Protein AF-A0AAD4JW19-F1 (afdb_monomer_lite)

Sequence (150 aa):
SKTVKLIKCFCGCSDMTVEEVQRIYTLTNDVHQTLLDTDATRLLHRYLEQKRAGDKKEVEQYLDIYEKCAEYLQETQRTFTQDEIDELVDLGLPYDLEQDLTRRTLNGQRSEINLGLYRIQGKCRNEIQASSDFQDFRNAILDKMRRVPK

Structure (mmCIF, N/CA/C/O backbone):
data_AF-A0AAD4JW19-F1
#
_entry.id   AF-A0AAD4JW19-F1
#
loop_
_atom_site.group_PDB
_atom_site.id
_atom_site.type_symbol
_atom_site.label_atom_id
_atom_site.label_alt_id
_atom_site.label_comp_id
_atom_site.label_asym_id
_atom_site.label_entity_id
_atom_site.label_seq_id
_atom_site.pdbx_PDB_ins_code
_atom_site.Cartn_x
_atom_site.Cartn_y
_atom_site.Cartn_z
_atom_site.occupancy
_atom_site.B_iso_or_equiv
_atom_site.auth_seq_id
_atom_site.auth_comp_id
_atom_site.auth_asym_id
_atom_site.auth_atom_id
_atom_site.pdbx_PDB_model_num
ATOM 1 N N . SER A 1 1 ? 23.424 20.549 -26.517 1.00 47.84 1 SER A N 1
ATOM 2 C CA . SER A 1 1 ? 22.129 20.194 -25.909 1.00 47.84 1 SER A CA 1
ATOM 3 C C . SER A 1 1 ? 22.179 18.723 -25.527 1.00 47.84 1 SER A C 1
ATOM 5 O O . SER A 1 1 ? 22.501 17.926 -26.401 1.00 47.84 1 SER A O 1
ATOM 7 N N . LYS A 1 2 ? 22.002 18.351 -24.250 1.00 54.78 2 LYS A N 1
ATOM 8 C CA . LYS A 1 2 ? 21.921 16.931 -23.855 1.00 54.78 2 LYS A CA 1
ATOM 9 C C . LYS A 1 2 ? 20.502 16.453 -24.158 1.00 54.78 2 LYS A C 1
ATOM 11 O O . LYS A 1 2 ? 19.560 16.944 -23.548 1.00 54.78 2 LYS A O 1
ATOM 16 N N . THR A 1 3 ? 20.348 15.544 -25.114 1.00 68.00 3 THR A N 1
ATOM 17 C CA . THR A 1 3 ? 19.052 14.928 -25.418 1.00 68.00 3 THR A CA 1
ATOM 18 C C . THR A 1 3 ? 18.613 14.090 -24.220 1.00 68.00 3 THR A C 1
ATOM 20 O O . THR A 1 3 ? 19.294 13.130 -23.860 1.00 68.00 3 THR A O 1
ATOM 23 N N . VAL A 1 4 ? 17.503 14.462 -23.583 1.00 72.62 4 VAL A N 1
ATOM 24 C CA . VAL A 1 4 ? 16.910 13.681 -22.491 1.00 72.62 4 VAL A CA 1
ATOM 25 C C . VAL A 1 4 ? 16.318 12.406 -23.092 1.00 72.62 4 VAL A C 1
ATOM 27 O O . VAL A 1 4 ? 15.452 12.475 -23.964 1.00 72.62 4 VAL A O 1
ATOM 30 N N . LYS A 1 5 ? 16.813 11.238 -22.666 1.00 77.00 5 LYS A N 1
ATOM 31 C CA . LYS A 1 5 ? 16.249 9.939 -23.060 1.00 77.00 5 LYS A CA 1
ATOM 32 C C . LYS A 1 5 ? 14.976 9.704 -22.245 1.00 77.00 5 LYS A C 1
ATOM 34 O O . LYS A 1 5 ? 15.010 9.754 -21.017 1.00 77.00 5 LYS A O 1
ATOM 39 N N . LEU A 1 6 ? 13.869 9.457 -22.937 1.00 80.38 6 LEU A N 1
ATOM 40 C CA . LEU A 1 6 ? 12.559 9.224 -22.335 1.00 80.38 6 LEU A CA 1
ATOM 41 C C . LEU A 1 6 ? 12.140 7.763 -22.512 1.00 80.38 6 LEU A C 1
ATOM 43 O O . LEU A 1 6 ? 12.345 7.166 -23.569 1.00 80.38 6 LEU A O 1
ATOM 47 N N . ILE A 1 7 ? 11.550 7.199 -21.464 1.00 79.94 7 ILE A N 1
ATOM 48 C CA . ILE A 1 7 ? 11.024 5.838 -21.404 1.00 79.94 7 ILE A CA 1
ATOM 49 C C . ILE A 1 7 ? 9.523 5.942 -21.163 1.00 79.94 7 ILE A C 1
ATOM 51 O O . ILE A 1 7 ? 9.084 6.565 -20.201 1.00 79.94 7 ILE A O 1
ATOM 55 N N . LYS A 1 8 ? 8.716 5.291 -21.999 1.00 81.31 8 LYS A N 1
ATOM 56 C CA . LYS A 1 8 ? 7.267 5.226 -21.781 1.00 81.31 8 LYS A CA 1
ATOM 57 C C . LYS A 1 8 ? 6.950 4.478 -20.483 1.00 81.31 8 LYS A C 1
ATOM 59 O O . LYS A 1 8 ? 7.516 3.408 -20.235 1.00 81.31 8 LYS A O 1
ATOM 64 N N . CYS A 1 9 ? 6.017 4.983 -19.680 1.00 77.56 9 CYS A N 1
ATOM 65 C CA . CYS A 1 9 ? 5.488 4.282 -18.503 1.00 77.56 9 CYS A CA 1
ATOM 66 C C . CYS A 1 9 ? 4.707 3.007 -18.904 1.00 77.56 9 CYS A C 1
ATOM 68 O O . CYS A 1 9 ? 4.627 2.666 -20.087 1.00 77.56 9 CYS A O 1
ATOM 70 N N . PHE A 1 10 ? 4.157 2.248 -17.946 1.00 76.12 10 PHE A N 1
ATOM 71 C CA . PHE A 1 10 ? 3.458 0.986 -18.253 1.00 76.12 10 PHE A CA 1
ATOM 72 C C . PHE A 1 10 ? 2.255 1.175 -19.194 1.00 76.12 10 PHE A C 1
ATOM 74 O O . PHE A 1 10 ? 2.158 0.468 -20.188 1.00 76.12 10 PHE A O 1
ATOM 81 N N . CYS A 1 11 ? 1.425 2.206 -18.976 1.00 69.44 11 CYS A N 1
ATOM 82 C CA . CYS A 1 11 ? 0.277 2.551 -19.845 1.00 69.44 11 CYS A CA 1
ATOM 83 C C . CYS A 1 11 ? 0.664 3.180 -21.185 1.00 69.44 11 CYS A C 1
ATOM 85 O O . CYS A 1 11 ? -0.218 3.487 -21.979 1.00 69.44 11 CYS A O 1
ATOM 87 N N . GLY A 1 12 ? 1.944 3.492 -21.409 1.00 75.12 12 GLY A N 1
ATOM 88 C CA . GLY A 1 12 ? 2.373 4.316 -22.543 1.00 75.12 12 GLY A CA 1
ATOM 89 C C . GLY A 1 12 ? 1.869 5.766 -22.507 1.00 75.12 12 GLY A C 1
ATOM 90 O O . GLY A 1 12 ? 2.181 6.539 -23.409 1.00 75.12 12 GLY A O 1
ATOM 91 N N . CYS A 1 13 ? 1.121 6.148 -21.468 1.00 74.00 13 CYS A N 1
ATOM 92 C CA . CYS A 1 13 ? 0.399 7.411 -21.382 1.00 74.00 13 CYS A CA 1
ATOM 93 C C . CYS A 1 13 ? 1.256 8.595 -20.906 1.00 74.00 13 CYS A C 1
ATOM 95 O O . CYS A 1 13 ? 0.862 9.747 -21.055 1.00 74.00 13 CYS A O 1
ATOM 97 N N . SER A 1 14 ? 2.448 8.327 -20.374 1.00 77.69 14 SER A N 1
ATOM 98 C CA . SER A 1 14 ? 3.425 9.343 -19.995 1.00 77.69 14 SER A CA 1
ATOM 99 C C . SER A 1 14 ? 4.850 8.874 -20.273 1.00 77.69 14 SER A C 1
ATOM 101 O O . SER A 1 14 ? 5.135 7.675 -20.358 1.00 77.69 14 SER A O 1
ATOM 103 N N . ASP A 1 15 ? 5.742 9.844 -20.417 1.00 85.00 15 ASP A N 1
ATOM 104 C CA . ASP A 1 15 ? 7.178 9.623 -20.492 1.00 85.00 15 ASP A CA 1
ATOM 105 C C . ASP A 1 15 ? 7.803 9.777 -19.103 1.00 85.00 15 ASP A C 1
ATOM 107 O O . ASP A 1 15 ? 7.387 10.616 -18.307 1.00 85.00 15 ASP A O 1
ATOM 111 N N . MET A 1 16 ? 8.802 8.952 -18.819 1.00 87.06 16 MET A N 1
ATOM 112 C CA . MET A 1 16 ? 9.640 9.006 -17.628 1.00 87.06 16 MET A CA 1
ATOM 113 C C . MET A 1 16 ? 11.088 9.190 -18.060 1.00 87.06 16 MET A C 1
ATOM 115 O O . MET A 1 16 ? 11.516 8.634 -19.074 1.00 87.06 16 MET A O 1
ATOM 119 N N . THR A 1 17 ? 11.863 9.949 -17.295 1.00 88.94 17 THR A N 1
ATOM 120 C CA . THR A 1 17 ? 13.306 10.029 -17.527 1.00 88.94 17 THR A CA 1
ATOM 121 C C . THR A 1 17 ? 13.987 8.731 -17.089 1.00 88.94 17 THR A C 1
ATOM 123 O O . THR A 1 17 ? 13.434 7.942 -16.318 1.00 88.94 17 THR A O 1
ATOM 126 N N . VAL A 1 18 ? 15.204 8.491 -17.577 1.00 87.81 18 VAL A N 1
ATOM 127 C CA . VAL A 1 18 ? 16.015 7.339 -17.146 1.00 87.81 18 VAL A CA 1
ATOM 128 C C . VAL A 1 18 ? 16.291 7.411 -15.644 1.00 87.81 18 VAL A C 1
ATOM 130 O O . VAL A 1 18 ? 16.216 6.397 -14.952 1.00 87.81 18 VAL A O 1
ATOM 133 N N . GLU A 1 19 ? 16.562 8.614 -15.139 1.00 89.69 19 GLU A N 1
ATOM 134 C CA . GLU A 1 19 ? 16.796 8.886 -13.722 1.00 89.69 19 GLU A CA 1
ATOM 135 C C . GLU A 1 19 ? 15.574 8.517 -12.879 1.00 89.69 19 GLU A C 1
ATOM 137 O O . GLU A 1 19 ? 15.721 7.899 -11.827 1.00 89.69 19 GLU A O 1
ATOM 142 N N . GLU A 1 20 ? 14.370 8.819 -13.366 1.00 90.12 20 GLU A N 1
ATOM 143 C CA . GLU A 1 20 ? 13.130 8.495 -12.666 1.00 90.12 20 GLU A CA 1
ATOM 144 C C . GLU A 1 20 ? 12.863 6.986 -12.643 1.00 90.12 20 GLU A C 1
ATOM 146 O O . GLU A 1 20 ? 12.521 6.427 -11.603 1.00 90.12 20 GLU A O 1
ATOM 151 N N . VAL A 1 21 ? 13.099 6.284 -13.756 1.00 89.25 21 VAL A N 1
ATOM 152 C CA . VAL A 1 21 ? 12.991 4.815 -13.776 1.00 89.25 21 VAL A CA 1
ATOM 153 C C . VAL A 1 21 ? 14.006 4.178 -12.815 1.00 89.25 21 VAL A C 1
ATOM 155 O O . VAL A 1 21 ? 13.657 3.248 -12.088 1.00 89.25 21 VAL A O 1
ATOM 158 N N . GLN A 1 22 ? 15.238 4.693 -12.758 1.00 90.94 22 GLN A N 1
ATOM 159 C CA . GLN A 1 22 ? 16.268 4.231 -11.820 1.00 90.94 22 GLN A CA 1
ATOM 160 C C . GLN A 1 22 ? 15.881 4.500 -10.356 1.00 90.94 22 GLN A C 1
ATOM 162 O O . GLN A 1 22 ? 16.106 3.644 -9.493 1.00 90.94 22 GLN A O 1
ATOM 167 N N . ARG A 1 23 ? 15.303 5.673 -10.069 1.00 94.12 23 ARG A N 1
ATOM 168 C CA . ARG A 1 23 ? 14.806 6.050 -8.739 1.00 94.12 23 ARG A CA 1
ATOM 169 C C . ARG A 1 23 ? 13.723 5.080 -8.282 1.00 94.12 23 ARG A C 1
ATOM 171 O O . ARG A 1 23 ? 13.888 4.449 -7.240 1.00 94.12 23 ARG A O 1
ATOM 178 N N . ILE A 1 24 ? 12.684 4.883 -9.095 1.00 92.81 24 ILE A N 1
ATOM 179 C CA . ILE A 1 24 ? 11.583 3.967 -8.774 1.00 92.81 24 ILE A CA 1
ATOM 180 C C . ILE A 1 24 ? 12.091 2.530 -8.624 1.00 92.81 24 ILE A C 1
ATOM 182 O O . ILE A 1 24 ? 11.741 1.866 -7.653 1.00 92.81 24 ILE A O 1
ATOM 186 N N . TYR A 1 25 ? 12.973 2.052 -9.510 1.00 92.62 25 TYR A N 1
ATOM 187 C CA . TYR A 1 25 ? 13.576 0.724 -9.349 1.00 92.62 25 TYR A CA 1
ATOM 188 C C . TYR A 1 25 ? 14.277 0.572 -7.994 1.00 92.62 25 TYR A C 1
ATOM 190 O O . TYR A 1 25 ? 14.139 -0.453 -7.330 1.00 92.62 25 TYR A O 1
ATOM 198 N N . THR A 1 26 ? 14.995 1.606 -7.555 1.00 94.44 26 THR A N 1
ATOM 199 C CA . THR A 1 26 ? 15.677 1.594 -6.256 1.00 94.44 26 THR A CA 1
ATOM 200 C C . THR A 1 26 ? 14.680 1.518 -5.100 1.00 94.44 26 THR A C 1
ATOM 202 O O . THR A 1 26 ? 14.918 0.751 -4.167 1.00 94.44 26 THR A O 1
ATOM 205 N N . LEU A 1 27 ? 13.554 2.235 -5.191 1.00 95.38 27 LEU A N 1
ATOM 206 C CA . LEU A 1 27 ? 12.471 2.166 -4.205 1.00 95.38 27 LEU A CA 1
ATOM 207 C C . LEU A 1 27 ? 11.878 0.757 -4.099 1.00 95.38 27 LEU A C 1
ATOM 209 O O . LEU A 1 27 ? 11.641 0.300 -2.989 1.00 95.38 27 LEU A O 1
ATOM 213 N N . THR A 1 28 ? 11.758 0.011 -5.205 1.00 93.69 28 THR A N 1
ATOM 214 C CA . THR A 1 28 ? 11.221 -1.371 -5.184 1.00 93.69 28 THR A CA 1
ATOM 215 C C . THR A 1 28 ? 12.075 -2.397 -4.421 1.00 93.69 28 THR A C 1
ATOM 217 O O . THR A 1 28 ? 11.707 -3.570 -4.323 1.00 93.69 28 THR A O 1
ATOM 220 N N . ASN A 1 29 ? 13.228 -1.994 -3.875 1.00 93.12 29 ASN A N 1
ATOM 221 C CA . ASN A 1 29 ? 13.970 -2.803 -2.904 1.00 93.12 29 ASN A CA 1
ATOM 222 C C . ASN A 1 29 ? 13.309 -2.852 -1.526 1.00 93.12 29 ASN A C 1
ATOM 224 O O . ASN A 1 29 ? 13.582 -3.782 -0.773 1.00 93.12 29 ASN A O 1
ATOM 228 N N . ASP A 1 30 ? 12.442 -1.892 -1.221 1.00 94.06 30 ASP A N 1
ATOM 229 C CA . ASP A 1 30 ? 11.678 -1.825 0.014 1.00 94.06 30 ASP A CA 1
ATOM 230 C C . ASP A 1 30 ? 10.236 -1.427 -0.326 1.00 94.06 30 ASP A C 1
ATOM 232 O O . ASP A 1 30 ? 9.965 -0.306 -0.770 1.00 94.06 30 ASP A O 1
ATOM 236 N N . VAL A 1 31 ? 9.286 -2.346 -0.125 1.00 95.81 31 VAL A N 1
ATOM 237 C CA . VAL A 1 31 ? 7.865 -2.058 -0.372 1.00 95.81 31 VAL A CA 1
ATOM 238 C C . VAL A 1 31 ? 7.412 -0.867 0.452 1.00 95.81 31 VAL A C 1
ATOM 240 O O . VAL A 1 31 ? 6.648 -0.056 -0.052 1.00 95.81 31 VAL A O 1
ATOM 243 N N . HIS A 1 32 ? 7.906 -0.695 1.680 1.00 95.38 32 HIS A N 1
ATOM 244 C CA . HIS A 1 32 ? 7.526 0.456 2.484 1.00 95.38 32 HIS A CA 1
ATOM 245 C C . HIS A 1 32 ? 7.907 1.773 1.804 1.00 95.38 32 HIS A C 1
ATOM 247 O O . HIS A 1 32 ? 7.066 2.659 1.693 1.00 95.38 32 HIS A O 1
ATOM 253 N N . GLN A 1 33 ? 9.141 1.880 1.302 1.00 96.38 33 GLN A N 1
ATOM 254 C CA . GLN A 1 33 ? 9.598 3.072 0.581 1.00 96.38 33 GLN A CA 1
ATOM 255 C C . GLN A 1 33 ? 8.850 3.264 -0.737 1.00 96.38 33 GLN A C 1
ATOM 257 O O . GLN A 1 33 ? 8.567 4.394 -1.117 1.00 96.38 33 GLN A O 1
ATOM 262 N N . THR A 1 34 ? 8.497 2.169 -1.415 1.00 96.69 34 THR A N 1
ATOM 263 C CA . THR A 1 34 ? 7.660 2.234 -2.619 1.00 96.69 34 THR A CA 1
ATOM 264 C C . THR A 1 34 ? 6.290 2.820 -2.291 1.00 96.69 34 THR A C 1
ATOM 266 O O . THR A 1 34 ? 5.874 3.750 -2.962 1.00 96.69 34 THR A O 1
ATOM 269 N N . LEU A 1 35 ? 5.622 2.313 -1.248 1.00 96.88 35 LEU A N 1
ATOM 270 C CA . LEU A 1 35 ? 4.264 2.714 -0.870 1.00 96.88 35 LEU A CA 1
ATOM 271 C C . LEU A 1 35 ? 4.181 4.150 -0.330 1.00 96.88 35 LEU A C 1
ATOM 273 O O . LEU A 1 35 ? 3.147 4.798 -0.481 1.00 96.88 35 LEU A O 1
ATOM 277 N N . LEU A 1 36 ? 5.256 4.658 0.281 1.00 95.12 36 LEU A N 1
ATOM 278 C CA . LEU A 1 36 ? 5.348 6.053 0.725 1.00 95.12 36 LEU A CA 1
ATOM 279 C C . LEU A 1 36 ? 5.578 7.044 -0.429 1.00 95.12 36 LEU A C 1
ATOM 281 O O . LEU A 1 36 ? 5.336 8.239 -0.260 1.00 95.12 36 LEU A O 1
ATOM 285 N N . ASP A 1 37 ? 6.053 6.577 -1.584 1.00 96.12 37 ASP A N 1
ATOM 286 C CA . ASP A 1 37 ? 6.344 7.425 -2.736 1.00 96.12 37 ASP A CA 1
ATOM 287 C C . ASP A 1 37 ? 5.153 7.473 -3.696 1.00 96.12 37 ASP A C 1
ATOM 289 O O . ASP A 1 37 ? 4.861 6.512 -4.403 1.00 96.12 37 ASP A O 1
ATOM 293 N N . THR A 1 38 ? 4.474 8.620 -3.766 1.00 92.50 38 THR A N 1
ATOM 294 C CA . THR A 1 38 ? 3.249 8.784 -4.567 1.00 92.50 38 THR A CA 1
ATOM 295 C C . THR A 1 38 ? 3.430 8.399 -6.037 1.00 92.50 38 THR A C 1
ATOM 297 O O . THR A 1 38 ? 2.525 7.820 -6.642 1.00 92.50 38 THR A O 1
ATOM 300 N N . ASP A 1 39 ? 4.583 8.701 -6.636 1.00 92.19 39 ASP A N 1
ATOM 301 C CA . ASP A 1 39 ? 4.831 8.394 -8.043 1.00 92.19 39 ASP A CA 1
ATOM 302 C C . ASP A 1 39 ? 5.067 6.893 -8.266 1.00 92.19 39 ASP A C 1
ATOM 304 O O . ASP A 1 39 ? 4.522 6.329 -9.223 1.00 92.19 39 ASP A O 1
ATOM 308 N N . ALA A 1 40 ? 5.818 6.235 -7.376 1.00 94.12 40 ALA A N 1
ATOM 309 C CA . ALA A 1 40 ? 6.025 4.790 -7.409 1.00 94.12 40 ALA A CA 1
ATOM 310 C C . ALA A 1 40 ? 4.727 4.016 -7.131 1.00 94.12 40 ALA A C 1
ATOM 312 O O . ALA A 1 40 ? 4.398 3.102 -7.892 1.00 94.12 40 ALA A O 1
ATOM 313 N N . THR A 1 41 ? 3.951 4.415 -6.119 1.00 95.50 41 THR A N 1
ATOM 314 C CA . THR A 1 41 ? 2.655 3.804 -5.785 1.00 95.50 41 THR A CA 1
ATOM 315 C C . THR A 1 41 ? 1.653 3.949 -6.926 1.00 95.50 41 THR A C 1
ATOM 317 O O . THR A 1 41 ? 1.038 2.971 -7.350 1.00 95.50 41 THR A O 1
ATOM 320 N N . ARG A 1 42 ? 1.560 5.137 -7.540 1.00 93.31 42 ARG A N 1
ATOM 321 C CA . ARG A 1 42 ? 0.722 5.348 -8.732 1.00 93.31 42 ARG A CA 1
ATOM 322 C C . ARG A 1 42 ? 1.150 4.462 -9.902 1.00 93.31 42 ARG A C 1
ATOM 324 O O . ARG A 1 42 ? 0.315 4.034 -10.701 1.00 93.31 42 ARG A O 1
ATOM 331 N N . LEU A 1 43 ? 2.450 4.213 -10.054 1.00 93.19 43 LEU A N 1
ATOM 332 C CA . LEU A 1 43 ? 2.954 3.329 -11.100 1.00 93.19 43 LEU A CA 1
ATOM 333 C C . LEU A 1 43 ? 2.627 1.856 -10.811 1.00 93.19 43 LEU A C 1
ATOM 335 O O . LEU A 1 43 ? 2.307 1.132 -11.755 1.00 93.19 43 LEU A O 1
ATOM 339 N N . LEU A 1 44 ? 2.669 1.439 -9.541 1.00 95.06 44 LEU A N 1
ATOM 340 C CA . LEU A 1 44 ? 2.245 0.112 -9.093 1.00 95.06 44 LEU A CA 1
ATOM 341 C C . LEU A 1 44 ? 0.756 -0.117 -9.384 1.00 95.06 44 LEU A C 1
ATOM 343 O O . LEU A 1 44 ? 0.434 -1.101 -10.042 1.00 95.06 44 LEU A O 1
ATOM 347 N N . HIS A 1 45 ? -0.121 0.826 -9.019 1.00 94.44 45 HIS A N 1
ATOM 348 C CA . HIS A 1 45 ? -1.551 0.792 -9.370 1.00 94.44 45 HIS A CA 1
ATOM 349 C C . HIS A 1 45 ? -1.766 0.531 -10.860 1.00 94.44 45 HIS A C 1
ATOM 351 O O . HIS A 1 45 ? -2.358 -0.470 -11.252 1.00 94.44 45 HIS A O 1
ATOM 357 N N . ARG A 1 46 ? -1.171 1.369 -11.716 1.00 91.94 46 ARG A N 1
ATOM 358 C CA . ARG A 1 46 ? -1.297 1.229 -13.178 1.00 91.94 46 ARG A CA 1
ATOM 359 C C . ARG A 1 46 ? -0.768 -0.099 -13.705 1.00 91.94 46 ARG A C 1
ATOM 361 O O . ARG A 1 46 ? -1.253 -0.592 -14.722 1.00 91.94 46 ARG A O 1
ATOM 368 N N . TYR A 1 47 ? 0.282 -0.629 -13.084 1.00 92.44 47 TYR A N 1
ATOM 369 C CA . TYR A 1 47 ? 0.839 -1.920 -13.459 1.00 92.44 47 TYR A CA 1
ATOM 370 C C . TYR A 1 47 ? -0.138 -3.055 -13.132 1.00 92.44 47 TYR A C 1
ATOM 372 O O . TYR A 1 47 ? -0.406 -3.888 -14.000 1.00 92.44 47 TYR A O 1
ATOM 380 N N . LEU A 1 48 ? -0.701 -3.059 -11.921 1.00 93.19 48 LEU A N 1
ATOM 381 C CA . LEU A 1 48 ? -1.679 -4.057 -11.486 1.00 93.19 48 LEU A CA 1
ATOM 382 C C . LEU A 1 48 ? -2.954 -3.990 -12.340 1.00 93.19 48 LEU A C 1
ATOM 384 O O . LEU A 1 48 ? -3.377 -5.004 -12.899 1.00 93.19 48 LEU A O 1
ATOM 388 N N . GLU A 1 49 ? -3.474 -2.782 -12.575 1.00 91.38 49 GLU A N 1
ATOM 389 C CA . GLU A 1 49 ? -4.648 -2.537 -13.422 1.00 91.38 49 GLU A CA 1
ATOM 390 C C . GLU A 1 49 ? -4.485 -3.064 -14.854 1.00 91.38 49 GLU A C 1
ATOM 392 O O . GLU A 1 49 ? -5.453 -3.496 -15.471 1.00 91.38 49 GLU A O 1
ATOM 397 N N . GLN A 1 50 ? -3.275 -3.038 -15.417 1.00 88.31 50 GLN A N 1
ATOM 398 C CA . GLN A 1 50 ? -3.016 -3.571 -16.763 1.00 88.31 50 GLN A CA 1
ATOM 399 C C . GLN A 1 50 ? -2.91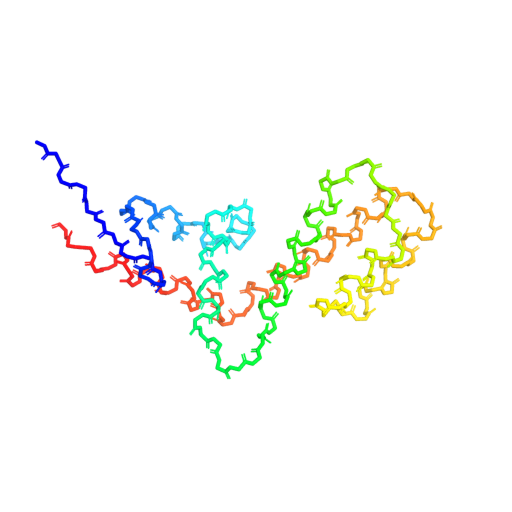2 -5.085 -16.810 1.00 88.31 50 GLN A C 1
ATOM 401 O O . GLN A 1 50 ? -3.094 -5.688 -17.868 1.00 88.31 50 GLN A O 1
ATOM 406 N N . LYS A 1 51 ? -2.545 -5.695 -15.685 1.00 85.94 51 LYS A N 1
ATOM 407 C CA . LYS A 1 51 ? -2.372 -7.139 -15.562 1.00 85.94 51 LYS A CA 1
ATOM 408 C C . LYS A 1 51 ? -3.666 -7.849 -15.189 1.00 85.94 51 LYS A C 1
ATOM 410 O O . LYS A 1 51 ? -3.726 -9.071 -15.338 1.00 85.94 51 LYS A O 1
ATOM 415 N N . ARG A 1 52 ? -4.685 -7.126 -14.718 1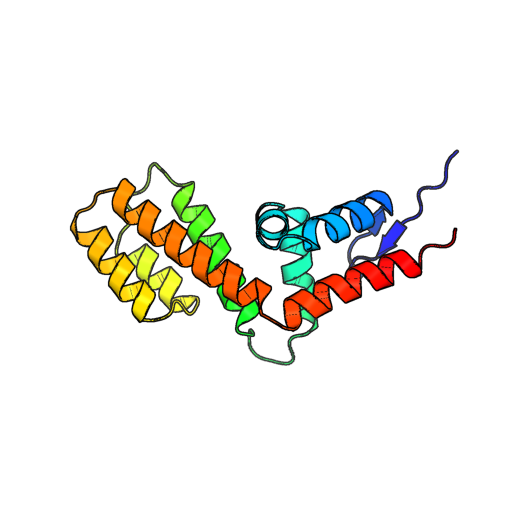.00 85.38 52 ARG A N 1
ATOM 416 C CA . ARG A 1 52 ? -5.986 -7.716 -14.404 1.00 85.38 52 ARG A CA 1
ATOM 417 C C . ARG A 1 52 ? -6.702 -8.167 -15.681 1.00 85.38 52 ARG A C 1
ATOM 419 O O . ARG A 1 52 ? -6.736 -7.461 -16.687 1.00 85.38 52 ARG A O 1
ATOM 426 N N . ALA A 1 53 ? -7.300 -9.350 -15.619 1.00 74.75 53 ALA A N 1
ATOM 427 C CA . ALA A 1 53 ? -8.182 -9.888 -16.649 1.00 74.75 53 ALA A CA 1
ATOM 428 C C . ALA A 1 53 ? -9.543 -10.173 -16.004 1.00 74.75 53 ALA A C 1
ATOM 430 O O . ALA A 1 53 ? -9.899 -11.326 -15.780 1.00 74.75 53 ALA A O 1
ATOM 431 N N . GLY A 1 54 ? -10.256 -9.106 -15.637 1.00 82.38 54 GLY A N 1
ATOM 432 C CA . GLY A 1 54 ? -11.503 -9.181 -14.876 1.00 82.38 54 GLY A CA 1
ATOM 433 C C . GLY A 1 54 ? -11.401 -8.415 -13.563 1.00 82.38 54 GLY A C 1
ATOM 434 O O 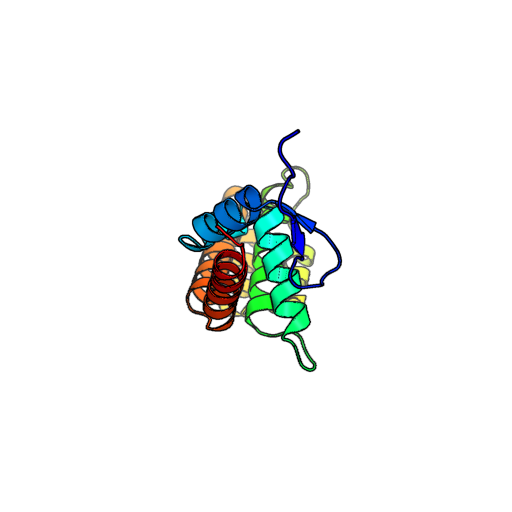. GLY A 1 54 ? -10.976 -7.257 -13.564 1.00 82.38 54 GLY A O 1
ATOM 435 N N . ASP A 1 55 ? -11.802 -9.069 -12.476 1.00 83.38 55 ASP A N 1
ATOM 436 C CA . ASP A 1 55 ? -11.922 -8.458 -11.155 1.00 83.38 55 ASP A CA 1
ATOM 437 C C . ASP A 1 55 ? -10.575 -8.040 -10.553 1.00 83.38 55 ASP A C 1
ATOM 439 O O . ASP A 1 55 ? -9.499 -8.509 -10.945 1.00 83.38 55 ASP A O 1
ATOM 443 N N . LYS A 1 56 ? -10.668 -7.129 -9.580 1.00 85.56 56 LYS A N 1
ATOM 444 C CA . LYS A 1 56 ? -9.538 -6.629 -8.800 1.00 85.56 56 LYS A CA 1
ATOM 445 C C . LYS A 1 56 ? -8.870 -7.785 -8.049 1.00 85.56 56 LYS A C 1
ATOM 447 O O . LYS A 1 56 ? -9.550 -8.573 -7.393 1.00 85.56 56 LYS A O 1
ATOM 452 N N . LYS A 1 57 ? -7.542 -7.887 -8.147 1.00 88.94 57 LYS A N 1
ATOM 453 C CA . LYS A 1 57 ? -6.774 -8.915 -7.430 1.00 88.94 57 LYS A CA 1
ATOM 454 C C . LYS A 1 57 ? -6.507 -8.521 -5.977 1.00 88.94 57 LYS A C 1
ATOM 456 O O . LYS A 1 57 ? -6.528 -7.347 -5.622 1.00 88.94 57 LYS A O 1
ATOM 461 N N . GLU A 1 58 ? -6.139 -9.507 -5.165 1.00 91.50 58 GLU A N 1
ATOM 462 C CA . GLU A 1 58 ? -5.848 -9.343 -3.734 1.00 91.50 58 GLU A CA 1
ATOM 463 C C . GLU A 1 58 ? -4.797 -8.251 -3.445 1.00 91.50 58 GLU A C 1
ATOM 465 O O . GLU A 1 58 ? -4.962 -7.434 -2.545 1.00 91.50 58 GLU A O 1
ATOM 470 N N . VAL A 1 59 ? -3.738 -8.161 -4.258 1.00 94.38 59 VAL A N 1
ATOM 471 C CA . VAL A 1 59 ? -2.679 -7.144 -4.095 1.00 94.38 59 VAL A CA 1
ATOM 472 C C . VAL A 1 59 ? -3.200 -5.723 -4.308 1.00 94.38 59 VAL A C 1
ATOM 474 O O . VAL A 1 59 ? -2.774 -4.809 -3.608 1.00 94.38 59 VAL A O 1
ATOM 477 N N . GLU A 1 60 ? -4.123 -5.533 -5.254 1.00 94.69 60 GLU A N 1
ATOM 478 C CA . GLU A 1 60 ? -4.772 -4.236 -5.475 1.00 94.69 60 GLU A CA 1
ATOM 479 C C . GLU A 1 60 ? -5.648 -3.864 -4.271 1.00 94.69 60 GLU A C 1
ATOM 481 O O . GLU A 1 60 ? -5.606 -2.723 -3.829 1.00 94.69 60 GLU A O 1
ATOM 486 N N . GLN A 1 61 ? -6.375 -4.825 -3.688 1.00 95.50 61 GLN A N 1
ATOM 487 C CA . GLN A 1 61 ? -7.179 -4.592 -2.480 1.00 95.50 61 GLN A CA 1
ATOM 488 C C . GLN A 1 61 ? -6.301 -4.193 -1.289 1.00 95.50 61 GLN A C 1
ATOM 490 O O . GLN A 1 61 ? -6.573 -3.197 -0.622 1.00 95.50 61 GLN A O 1
ATOM 495 N N . TYR A 1 62 ? -5.198 -4.911 -1.048 1.00 97.50 62 TYR A N 1
ATOM 496 C CA . TYR A 1 62 ? -4.252 -4.533 0.005 1.00 97.50 62 TYR A CA 1
ATOM 497 C C . TYR A 1 62 ? -3.646 -3.150 -0.223 1.00 97.50 62 TYR A C 1
ATOM 499 O O . TYR A 1 62 ? -3.379 -2.434 0.744 1.00 97.50 62 TYR A O 1
ATOM 507 N N . LEU A 1 63 ? -3.423 -2.768 -1.482 1.00 97.50 63 LEU A N 1
ATOM 508 C CA . LEU A 1 63 ? -2.929 -1.442 -1.820 1.00 97.50 63 LEU A CA 1
ATOM 509 C C . LEU A 1 63 ? -3.965 -0.358 -1.489 1.00 97.50 63 LEU A C 1
ATOM 511 O O . LEU A 1 63 ? -3.618 0.605 -0.806 1.00 97.50 63 LEU A O 1
ATOM 515 N N . ASP A 1 64 ? -5.228 -0.557 -1.872 1.00 97.62 64 ASP A N 1
ATOM 516 C CA . ASP A 1 64 ? -6.312 0.377 -1.551 1.00 97.62 64 ASP A CA 1
ATOM 517 C C . ASP A 1 64 ? -6.497 0.529 -0.034 1.00 97.62 64 ASP A C 1
ATOM 519 O O . ASP A 1 64 ? -6.580 1.643 0.481 1.00 97.62 64 ASP A O 1
ATOM 523 N N . ILE A 1 65 ? -6.512 -0.586 0.706 1.00 98.12 65 ILE A N 1
ATOM 524 C CA . ILE A 1 65 ? -6.648 -0.583 2.170 1.00 98.12 65 ILE A CA 1
ATOM 525 C C . ILE A 1 65 ? -5.466 0.154 2.811 1.00 98.12 65 ILE A C 1
ATOM 527 O O . ILE A 1 65 ? -5.655 0.931 3.751 1.00 98.12 65 ILE A O 1
ATOM 531 N N . TYR A 1 66 ? -4.240 -0.064 2.319 1.00 98.31 66 TYR A N 1
ATOM 532 C CA . TYR A 1 66 ? -3.047 0.619 2.824 1.00 98.31 66 TYR A CA 1
ATOM 533 C C . TYR A 1 66 ? -3.150 2.142 2.664 1.00 98.31 66 TYR A C 1
ATOM 535 O O . TYR A 1 66 ? -2.862 2.878 3.617 1.00 98.31 66 TYR A O 1
ATOM 543 N N . GLU A 1 67 ? -3.557 2.604 1.479 1.00 97.81 67 GLU A N 1
ATOM 544 C CA . GLU A 1 67 ? -3.726 4.024 1.162 1.00 97.81 67 GLU A CA 1
ATOM 545 C C . GLU A 1 67 ? -4.881 4.642 1.950 1.00 97.81 67 GLU A C 1
ATOM 547 O O . GLU A 1 67 ? -4.707 5.710 2.538 1.00 97.81 67 GLU A O 1
ATOM 552 N N . LYS A 1 68 ? -6.012 3.940 2.068 1.00 97.88 68 LYS A N 1
ATOM 553 C CA . LYS A 1 68 ? -7.154 4.391 2.869 1.00 97.88 68 LYS A CA 1
ATOM 554 C C . LYS A 1 68 ? -6.791 4.533 4.347 1.00 97.88 68 LYS A C 1
ATOM 556 O O . LYS A 1 68 ? -7.110 5.533 4.986 1.00 97.88 68 LYS A O 1
ATOM 561 N N . CYS A 1 69 ? -6.020 3.589 4.887 1.00 97.56 69 CYS A N 1
ATOM 562 C CA . CYS A 1 69 ? -5.472 3.720 6.235 1.00 97.56 69 CYS A CA 1
ATOM 563 C C . CYS A 1 69 ? -4.522 4.925 6.358 1.00 97.56 69 CYS A C 1
ATOM 565 O O . CYS A 1 69 ? -4.526 5.591 7.392 1.00 97.56 69 CYS A O 1
ATOM 567 N N . ALA A 1 70 ? -3.716 5.223 5.329 1.00 96.19 70 ALA A N 1
ATOM 568 C CA . ALA A 1 70 ? -2.826 6.387 5.325 1.00 96.19 70 ALA A CA 1
ATOM 569 C C . ALA A 1 70 ? -3.615 7.705 5.328 1.00 96.19 70 ALA A C 1
ATOM 571 O O . ALA A 1 70 ? -3.262 8.619 6.074 1.00 96.19 70 ALA A O 1
ATOM 572 N N . GLU A 1 71 ? -4.691 7.781 4.542 1.00 96.06 71 GLU A N 1
ATOM 573 C CA . GLU A 1 71 ? -5.634 8.904 4.518 1.00 96.06 71 GLU A CA 1
ATOM 574 C C . GLU A 1 71 ? -6.218 9.135 5.916 1.00 96.06 71 GLU A C 1
ATOM 576 O O . GLU A 1 71 ? -6.075 10.221 6.487 1.00 96.06 71 GLU A O 1
ATOM 581 N N . TYR A 1 72 ? -6.765 8.084 6.532 1.00 96.00 72 TYR A N 1
ATOM 582 C CA . TYR A 1 72 ? -7.314 8.181 7.878 1.00 96.00 72 TYR A CA 1
ATOM 583 C C . TYR A 1 72 ? -6.271 8.562 8.918 1.00 96.00 72 TYR A C 1
ATOM 585 O O . TYR A 1 72 ? -6.604 9.296 9.836 1.00 96.00 72 TYR A O 1
ATOM 593 N N . LEU A 1 73 ? -5.022 8.105 8.814 1.00 94.81 73 LEU A N 1
ATOM 594 C CA . LEU A 1 73 ? -3.955 8.491 9.745 1.00 94.81 73 LEU A CA 1
ATOM 595 C C . LEU A 1 73 ? -3.572 9.977 9.629 1.00 94.81 73 LEU A C 1
ATOM 597 O O . LEU A 1 73 ? -3.166 10.578 10.626 1.00 94.81 73 LEU A O 1
ATOM 601 N N . GLN A 1 74 ? -3.705 10.572 8.441 1.00 92.94 74 GLN A N 1
ATOM 602 C CA . GLN A 1 74 ? -3.449 11.998 8.210 1.00 92.94 74 GLN A CA 1
ATOM 603 C C . GLN A 1 74 ? -4.611 12.882 8.681 1.00 92.94 74 GLN A C 1
ATOM 605 O O . GLN A 1 74 ? -4.386 14.001 9.156 1.00 92.94 74 GLN A O 1
ATOM 610 N N . GLU A 1 75 ? -5.850 12.392 8.599 1.00 88.44 75 GLU A N 1
ATOM 611 C CA . GLU A 1 75 ? -7.036 13.142 9.008 1.00 88.44 75 GLU A CA 1
ATOM 612 C C . GLU A 1 75 ? -7.173 13.203 10.540 1.00 88.44 75 GLU A C 1
ATOM 614 O O . GLU A 1 75 ? -7.796 12.372 11.193 1.00 88.44 75 GLU A O 1
ATOM 619 N N . THR A 1 76 ? -6.564 14.207 11.166 1.00 79.19 76 THR A N 1
ATOM 620 C CA . THR A 1 76 ? -6.562 14.348 12.638 1.00 79.19 76 THR A CA 1
ATOM 621 C C . THR A 1 76 ? -7.792 15.054 13.209 1.00 79.19 76 THR A C 1
ATOM 623 O O . THR A 1 76 ? -8.013 14.996 14.416 1.00 79.19 76 THR A O 1
ATOM 626 N N . GLN A 1 77 ? -8.582 15.724 12.366 1.00 77.12 77 GLN A N 1
ATOM 627 C CA . GLN A 1 77 ? -9.692 16.583 12.798 1.00 77.12 77 GLN A CA 1
ATOM 628 C C . GLN A 1 77 ? -11.050 15.873 12.813 1.00 77.12 77 GLN A C 1
ATOM 630 O O . GLN A 1 77 ? -11.947 16.289 13.546 1.00 77.12 77 GLN A O 1
ATOM 635 N N . ARG A 1 78 ? -11.212 14.813 12.016 1.00 80.81 78 ARG A N 1
ATOM 636 C CA . ARG A 1 78 ? -12.461 14.060 11.910 1.00 80.81 78 ARG A CA 1
ATOM 637 C C . ARG A 1 78 ? -12.516 12.957 12.962 1.00 80.81 78 ARG A C 1
ATOM 639 O O . ARG A 1 78 ? -11.509 12.335 13.298 1.00 8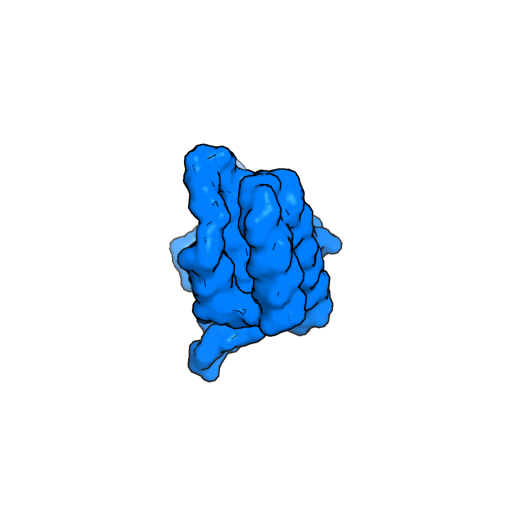0.81 78 ARG A O 1
ATOM 646 N N . THR A 1 79 ? -13.714 12.727 13.495 1.00 86.19 79 THR A N 1
ATOM 647 C CA . THR A 1 79 ? -13.961 11.583 14.376 1.00 86.19 79 THR A CA 1
ATOM 648 C C . THR A 1 79 ? -13.977 10.325 13.523 1.00 86.19 79 THR A C 1
ATOM 650 O O . THR A 1 79 ? -14.711 10.269 12.547 1.00 86.19 79 THR A O 1
ATOM 653 N N . PHE A 1 80 ? -13.168 9.339 13.896 1.00 92.38 80 PHE A N 1
ATOM 654 C CA . PHE A 1 80 ? -13.171 8.025 13.267 1.00 92.38 80 PHE A CA 1
ATOM 655 C C . PHE A 1 80 ? -14.300 7.186 13.876 1.00 92.38 80 PHE A C 1
ATOM 657 O O . PHE A 1 80 ? -14.349 7.011 15.097 1.00 92.38 80 PHE A O 1
ATOM 664 N N . THR A 1 81 ? -15.214 6.714 13.040 1.00 92.06 81 THR A N 1
ATOM 665 C CA . THR A 1 81 ? -16.467 6.052 13.410 1.00 92.06 81 THR A CA 1
ATOM 666 C C . THR A 1 81 ? -16.578 4.676 12.751 1.00 92.06 81 THR A C 1
ATOM 668 O O . THR A 1 81 ? -15.615 4.174 12.174 1.00 92.06 81 THR A O 1
ATOM 671 N N . GLN A 1 82 ? -17.744 4.036 12.885 1.00 93.81 82 GLN A N 1
ATOM 672 C CA . GLN A 1 82 ? -18.029 2.771 12.210 1.00 93.81 82 GLN A CA 1
ATOM 673 C C . GLN A 1 82 ? -18.046 2.935 10.683 1.00 93.81 82 GLN A C 1
ATOM 675 O O . GLN A 1 82 ? -17.594 2.030 9.996 1.00 93.81 82 GLN A O 1
ATOM 680 N N . ASP A 1 83 ? -18.452 4.098 10.162 1.00 95.12 83 ASP A N 1
ATOM 681 C CA . ASP A 1 83 ? -18.507 4.351 8.716 1.00 95.12 83 ASP A CA 1
ATOM 682 C C . ASP A 1 83 ? -17.122 4.193 8.060 1.00 95.12 83 ASP A C 1
ATOM 684 O O . ASP A 1 83 ? -16.993 3.606 6.989 1.00 95.12 83 ASP A O 1
ATOM 688 N N . GLU A 1 84 ? -16.057 4.662 8.722 1.00 96.25 84 GLU A N 1
ATOM 689 C CA . GLU A 1 84 ? -14.683 4.490 8.238 1.00 96.25 84 GLU A CA 1
ATOM 690 C C . GLU A 1 84 ? -14.182 3.036 8.346 1.00 96.25 84 GLU A C 1
ATOM 692 O O . GLU A 1 84 ? -13.276 2.631 7.618 1.00 96.25 84 GLU A O 1
ATOM 697 N N . ILE A 1 85 ? -14.748 2.231 9.249 1.00 96.94 85 ILE A N 1
ATOM 698 C CA . ILE A 1 85 ? -14.455 0.791 9.321 1.00 96.94 85 ILE A CA 1
ATOM 699 C C . ILE A 1 85 ? -15.161 0.072 8.173 1.00 96.94 85 ILE A C 1
ATOM 701 O O . ILE A 1 85 ? -14.528 -0.731 7.490 1.00 96.94 85 ILE A O 1
ATOM 705 N N . ASP A 1 86 ? -16.432 0.391 7.940 1.00 97.81 86 ASP A N 1
ATOM 706 C CA . ASP A 1 86 ? -17.245 -0.202 6.880 1.00 97.81 86 ASP A CA 1
ATOM 707 C C . ASP A 1 86 ? -16.638 0.091 5.497 1.00 97.81 86 ASP A C 1
ATOM 709 O O . ASP A 1 86 ? -16.545 -0.808 4.665 1.00 97.81 86 ASP A O 1
ATOM 713 N N . GLU A 1 87 ? -16.089 1.293 5.282 1.00 97.88 87 GLU A N 1
ATOM 714 C CA . GLU A 1 87 ? -15.353 1.619 4.052 1.00 97.88 87 GLU A CA 1
ATOM 715 C C . GLU A 1 87 ? -14.112 0.722 3.859 1.00 97.88 87 GLU A C 1
ATOM 717 O O . GLU A 1 87 ? -13.831 0.283 2.744 1.00 97.88 87 GLU A O 1
ATOM 722 N N . LEU A 1 88 ? -13.375 0.382 4.925 1.00 98.00 88 LEU A N 1
ATOM 723 C CA . LEU A 1 88 ? -12.263 -0.576 4.822 1.00 98.00 88 LEU A CA 1
ATOM 724 C C . LEU A 1 88 ? -12.765 -1.998 4.538 1.00 98.00 88 LEU A C 1
ATOM 726 O O . LEU A 1 88 ? -12.118 -2.732 3.789 1.00 98.00 88 LEU A O 1
ATOM 730 N N . VAL A 1 89 ? -13.901 -2.397 5.115 1.00 97.50 89 VAL A N 1
ATOM 731 C CA . VAL A 1 89 ? -14.537 -3.699 4.854 1.00 97.50 89 VAL A CA 1
ATOM 732 C C . VAL A 1 89 ? -14.965 -3.810 3.392 1.00 97.50 89 VAL A C 1
ATOM 734 O O . VAL A 1 89 ? -14.672 -4.826 2.760 1.00 97.50 89 VAL A O 1
ATOM 737 N N . ASP A 1 90 ? -15.546 -2.756 2.821 1.00 97.25 90 ASP A N 1
ATOM 738 C CA . ASP A 1 90 ? -15.914 -2.688 1.402 1.00 97.25 90 ASP A CA 1
ATOM 739 C C . ASP A 1 90 ? -14.694 -2.812 0.472 1.00 97.25 90 ASP A C 1
ATOM 741 O O . ASP A 1 90 ? -14.792 -3.362 -0.629 1.00 97.25 90 ASP A O 1
ATOM 745 N N . LEU A 1 91 ? -13.518 -2.361 0.924 1.00 96.50 91 LEU A N 1
ATOM 746 C CA . LEU A 1 91 ? -12.240 -2.558 0.227 1.00 96.50 91 LEU A CA 1
ATOM 747 C C . LEU A 1 91 ? -11.653 -3.973 0.399 1.00 96.50 91 LEU A C 1
ATOM 749 O O . LEU A 1 91 ? -10.671 -4.310 -0.264 1.00 96.50 91 LEU A O 1
ATOM 753 N N . GLY A 1 92 ? -12.249 -4.813 1.247 1.00 95.56 92 GLY A N 1
ATOM 754 C CA . GLY A 1 92 ? -11.824 -6.191 1.495 1.00 95.56 92 GLY A CA 1
ATOM 755 C C . GLY A 1 92 ? -11.007 -6.388 2.774 1.00 95.56 92 GLY A C 1
ATOM 756 O O . GLY A 1 92 ? -10.213 -7.328 2.842 1.00 95.56 92 GLY A O 1
ATOM 757 N N . LEU A 1 93 ? -11.158 -5.521 3.785 1.00 96.75 93 LEU A N 1
ATOM 758 C CA . LEU A 1 93 ? -10.480 -5.688 5.073 1.00 96.75 93 LEU A CA 1
ATOM 759 C C . LEU A 1 93 ? -10.784 -7.074 5.679 1.00 96.75 93 LEU A C 1
ATOM 761 O O . LEU A 1 93 ? -11.948 -7.424 5.870 1.00 96.75 93 LEU A O 1
ATOM 765 N N . PRO A 1 94 ? -9.755 -7.863 6.043 1.00 94.25 94 PRO A N 1
ATOM 766 C CA . PRO A 1 94 ? -9.968 -9.143 6.702 1.00 94.25 94 PRO A CA 1
ATOM 767 C C . PRO A 1 94 ? -10.712 -9.005 8.034 1.00 94.25 94 PRO A C 1
ATOM 769 O O . PRO A 1 94 ? -10.388 -8.141 8.852 1.00 94.25 94 PRO A O 1
ATOM 772 N N . TYR A 1 95 ? -11.640 -9.928 8.292 1.00 95.31 95 TYR A N 1
ATOM 773 C CA . TYR A 1 95 ? -12.498 -9.925 9.483 1.00 95.31 95 TYR A CA 1
ATOM 774 C C . TYR A 1 95 ? -11.722 -9.849 10.812 1.00 95.31 95 TYR A C 1
ATOM 776 O O . TYR A 1 95 ? -12.146 -9.183 11.755 1.00 95.31 95 TYR A O 1
ATOM 784 N N . ASP A 1 96 ? -10.547 -10.486 10.903 1.00 95.62 96 ASP A N 1
ATOM 785 C CA . ASP A 1 96 ? -9.700 -10.423 12.102 1.00 95.62 96 ASP A CA 1
ATOM 786 C C . ASP A 1 96 ? -9.199 -9.001 12.403 1.00 95.62 96 ASP A C 1
ATOM 788 O O . ASP A 1 96 ? -9.057 -8.615 13.567 1.00 95.62 96 ASP A O 1
ATOM 792 N N . LEU A 1 97 ? -8.942 -8.214 11.357 1.00 96.50 97 LEU A N 1
ATOM 793 C CA . LEU A 1 97 ? -8.518 -6.824 11.473 1.00 96.50 97 LEU A CA 1
ATOM 794 C C . LEU A 1 97 ? -9.697 -5.888 11.735 1.00 96.50 97 LEU A C 1
ATOM 796 O O . LEU A 1 97 ? -9.560 -4.975 12.547 1.00 96.50 97 LEU A O 1
ATOM 800 N N . GLU A 1 98 ? -10.840 -6.135 11.097 1.00 97.25 98 GLU A N 1
ATOM 801 C CA . GLU A 1 98 ? -12.094 -5.420 11.354 1.00 97.25 98 GLU A CA 1
ATOM 802 C C . GLU A 1 98 ? -12.481 -5.515 12.836 1.00 97.25 98 GLU A C 1
ATOM 804 O O . GLU A 1 98 ? -12.722 -4.496 13.488 1.00 97.25 98 GLU A O 1
ATOM 809 N N . GLN A 1 99 ? -12.459 -6.724 13.409 1.00 96.69 99 GLN A N 1
ATOM 810 C CA . GLN A 1 99 ? -12.758 -6.935 14.826 1.00 96.69 99 GLN A CA 1
ATOM 811 C C . GLN A 1 99 ? -11.778 -6.195 15.748 1.00 96.69 99 GLN A C 1
ATOM 813 O O . GLN A 1 99 ? -12.193 -5.593 16.745 1.00 96.69 99 GLN A O 1
ATOM 818 N N . ASP A 1 100 ? -10.474 -6.230 15.442 1.00 95.31 100 ASP A N 1
ATOM 819 C CA . ASP A 1 100 ? -9.467 -5.516 16.236 1.00 95.31 100 ASP A CA 1
ATOM 820 C C . ASP A 1 100 ? -9.681 -4.001 16.179 1.00 95.31 100 ASP A C 1
ATOM 822 O O . ASP A 1 100 ? -9.643 -3.342 17.221 1.00 95.31 100 ASP A O 1
ATOM 826 N N . LEU A 1 101 ? -9.931 -3.459 14.984 1.00 96.19 101 LEU A N 1
ATOM 827 C CA . LEU A 1 101 ? -10.149 -2.032 14.771 1.00 96.19 101 LEU A CA 1
ATOM 828 C C . LEU A 1 101 ? -11.440 -1.561 15.447 1.00 96.19 101 LEU A C 1
ATOM 830 O O . LEU A 1 101 ? -11.402 -0.599 16.208 1.00 96.19 101 LEU A O 1
ATOM 834 N N . THR A 1 102 ? -12.540 -2.297 15.280 1.00 96.00 102 THR A N 1
ATOM 835 C CA . THR A 1 102 ? -13.828 -2.021 15.937 1.00 96.00 102 THR A CA 1
ATOM 836 C C . THR A 1 102 ? -13.661 -1.936 17.450 1.00 96.00 102 THR A C 1
ATOM 838 O O . THR A 1 102 ? -14.064 -0.955 18.076 1.00 96.00 102 THR A O 1
ATOM 841 N N . ARG A 1 103 ? -12.974 -2.914 18.055 1.00 94.50 103 ARG A N 1
ATOM 842 C CA . ARG A 1 103 ? -12.696 -2.916 19.498 1.00 94.50 103 ARG A CA 1
ATOM 843 C C . ARG A 1 103 ? -11.883 -1.697 19.942 1.00 94.50 103 ARG A C 1
ATOM 845 O O . ARG A 1 103 ? -12.136 -1.164 21.019 1.00 94.50 103 ARG A O 1
ATOM 852 N N . ARG A 1 104 ? -10.900 -1.267 19.147 1.00 93.19 104 ARG A N 1
ATOM 853 C CA . ARG A 1 104 ? -10.066 -0.086 19.444 1.00 93.19 104 ARG A CA 1
ATOM 854 C C . ARG A 1 104 ? -10.864 1.213 19.348 1.00 93.19 104 ARG A C 1
ATOM 856 O O . ARG A 1 104 ? -10.651 2.113 20.160 1.00 93.19 104 ARG A O 1
ATOM 863 N N . THR A 1 105 ? -11.816 1.279 18.421 1.00 92.69 105 THR A N 1
ATOM 864 C CA . THR A 1 105 ? -12.701 2.434 18.229 1.00 92.69 105 THR A CA 1
ATOM 865 C C . THR A 1 105 ? -13.698 2.614 19.380 1.00 92.69 105 THR A C 1
ATOM 867 O O . THR A 1 105 ? -14.029 3.753 19.699 1.00 92.69 105 THR A O 1
ATOM 870 N N . LEU A 1 106 ? -14.095 1.548 20.095 1.00 90.12 106 LEU A N 1
ATOM 871 C CA . LEU A 1 106 ? -15.027 1.637 21.241 1.00 90.12 106 LEU A CA 1
ATOM 872 C C . LEU A 1 106 ? -14.571 2.604 22.344 1.00 90.12 106 LEU A C 1
ATOM 874 O O . LEU A 1 106 ? -15.399 3.252 22.980 1.00 90.12 106 LEU A O 1
ATOM 878 N N . ASN A 1 107 ? -13.261 2.718 22.570 1.00 81.94 107 ASN A N 1
ATOM 879 C CA . ASN A 1 107 ? -12.715 3.618 23.588 1.00 81.94 107 ASN A CA 1
ATOM 880 C C . ASN A 1 107 ? -12.585 5.069 23.090 1.00 81.94 107 ASN A C 1
ATOM 882 O O . ASN A 1 107 ? -12.223 5.947 23.873 1.00 81.94 107 ASN A O 1
ATOM 886 N N . GLY A 1 108 ? -12.800 5.321 21.792 1.00 80.94 108 GLY A N 1
ATOM 887 C CA . GLY A 1 108 ? -12.699 6.636 21.147 1.00 80.94 108 GLY A CA 1
ATOM 888 C C . GLY A 1 108 ? -11.300 7.266 21.166 1.00 80.94 108 GLY A C 1
ATOM 889 O O . GLY A 1 108 ? -11.118 8.397 20.718 1.00 80.94 108 GLY A O 1
ATOM 890 N N . GLN A 1 109 ? -10.292 6.567 21.697 1.00 90.25 109 GLN A N 1
ATOM 891 C CA . GLN A 1 109 ? -8.940 7.096 21.822 1.00 90.25 109 GLN A CA 1
ATOM 892 C C . GLN A 1 109 ? -8.232 7.048 20.474 1.00 90.25 109 GLN A C 1
ATOM 894 O O . GLN A 1 109 ? -7.910 5.979 19.955 1.00 90.25 109 GLN A O 1
ATOM 899 N N . ARG A 1 110 ? -7.917 8.228 19.935 1.00 92.25 110 ARG A N 1
ATOM 900 C CA . ARG A 1 110 ? -7.253 8.355 18.635 1.00 92.25 110 ARG A CA 1
ATOM 901 C C . ARG A 1 110 ? -5.932 7.588 18.554 1.00 92.25 110 ARG A C 1
ATOM 903 O O . ARG A 1 110 ? -5.623 7.031 17.509 1.00 92.25 110 ARG A O 1
ATOM 910 N N . SER A 1 111 ? -5.178 7.509 19.650 1.00 93.31 111 SER A N 1
ATOM 911 C CA . SER A 1 111 ? -3.951 6.708 19.726 1.00 93.31 111 SER A CA 1
ATOM 912 C C . SER A 1 111 ? -4.206 5.219 19.485 1.00 93.31 111 SER A C 1
ATOM 914 O O . SER A 1 111 ? -3.479 4.604 18.710 1.00 93.31 111 SER A O 1
ATOM 916 N N . GLU A 1 112 ? -5.250 4.647 20.087 1.00 94.44 112 GLU A N 1
ATOM 917 C CA . GLU A 1 112 ? -5.602 3.232 19.912 1.00 94.44 112 GLU A CA 1
ATOM 918 C C . GLU A 1 112 ? -6.088 2.935 18.495 1.00 94.44 112 GLU A C 1
ATOM 920 O O . GLU A 1 112 ? -5.723 1.904 17.925 1.00 94.44 112 GLU A O 1
ATOM 925 N N . ILE A 1 113 ? -6.858 3.857 17.912 1.00 95.25 113 ILE A N 1
ATOM 926 C CA . ILE A 1 113 ? -7.313 3.779 16.520 1.00 95.25 113 ILE A CA 1
ATOM 927 C C . ILE A 1 113 ? -6.107 3.821 15.577 1.00 95.25 113 ILE A C 1
ATOM 929 O O . ILE A 1 113 ? -5.966 2.950 14.721 1.00 95.25 113 ILE A O 1
ATOM 933 N N . ASN A 1 114 ? -5.181 4.764 15.783 1.00 96.06 114 ASN A N 1
ATOM 934 C CA . ASN A 1 114 ? -3.965 4.872 14.978 1.00 96.06 114 ASN A CA 1
ATOM 935 C C . ASN A 1 114 ? -3.114 3.598 15.063 1.00 96.06 114 ASN A C 1
ATOM 937 O O . ASN A 1 114 ? -2.611 3.137 14.043 1.00 96.06 114 ASN A O 1
ATOM 941 N N . LEU A 1 115 ? -2.982 2.989 16.247 1.00 96.00 115 LEU A N 1
ATOM 942 C CA . LEU A 1 115 ? -2.298 1.699 16.397 1.00 96.00 115 LEU A CA 1
ATOM 943 C C . LEU A 1 115 ? -2.976 0.585 15.583 1.00 96.00 115 LEU A C 1
ATOM 945 O O . LEU A 1 115 ? -2.280 -0.231 14.977 1.00 96.00 115 LEU A O 1
ATOM 949 N N . GLY A 1 116 ? -4.311 0.566 15.535 1.00 96.94 116 GLY A N 1
ATOM 950 C CA . GLY A 1 116 ? -5.079 -0.344 14.681 1.00 96.94 116 GLY A CA 1
ATOM 951 C C . GLY A 1 116 ? -4.794 -0.124 13.193 1.00 96.94 116 GLY A C 1
ATOM 952 O O . GLY A 1 116 ? -4.429 -1.065 12.491 1.00 96.94 116 GLY A O 1
ATOM 953 N N . LEU A 1 117 ? -4.863 1.124 12.726 1.00 97.56 117 LEU A N 1
ATOM 954 C CA . LEU A 1 117 ? -4.578 1.486 11.332 1.00 97.56 117 LEU A CA 1
ATOM 955 C C . LEU A 1 117 ? -3.132 1.142 10.931 1.00 97.56 117 LEU A C 1
ATOM 957 O O . LEU A 1 117 ? -2.912 0.533 9.885 1.00 97.56 117 LEU A O 1
ATOM 961 N N . TYR A 1 118 ? -2.139 1.424 11.783 1.00 97.69 118 TYR A N 1
ATOM 962 C CA . TYR A 1 118 ? -0.746 1.030 11.531 1.00 97.69 118 TYR A CA 1
ATOM 963 C C . TYR A 1 118 ? -0.565 -0.489 11.459 1.00 97.69 118 TYR A C 1
ATOM 965 O O . TYR A 1 118 ? 0.228 -0.984 10.653 1.00 97.69 118 TYR A O 1
ATOM 973 N N . ARG A 1 119 ? -1.300 -1.253 12.276 1.00 97.62 119 ARG A N 1
ATOM 974 C CA . ARG A 1 119 ? -1.288 -2.719 12.215 1.00 97.62 119 ARG A CA 1
ATOM 975 C C . ARG A 1 119 ? -1.844 -3.224 10.883 1.00 97.62 119 ARG A C 1
ATOM 977 O O . ARG A 1 119 ? -1.243 -4.120 10.289 1.00 97.62 119 ARG A O 1
ATOM 984 N N . ILE A 1 120 ? -2.941 -2.637 10.404 1.00 98.38 120 ILE A N 1
ATOM 985 C CA . ILE A 1 120 ? -3.541 -2.958 9.101 1.00 98.38 120 ILE A CA 1
ATOM 986 C C . ILE A 1 120 ? -2.560 -2.640 7.971 1.00 98.38 120 ILE A C 1
ATOM 988 O O . ILE A 1 120 ? -2.272 -3.517 7.155 1.00 98.38 120 ILE A O 1
ATOM 992 N N . GLN A 1 121 ? -1.962 -1.444 7.970 1.00 98.00 121 GLN A N 1
ATOM 993 C CA . GLN A 1 121 ? -0.928 -1.072 6.998 1.00 98.00 121 GLN A CA 1
ATOM 994 C C . GLN A 1 121 ? 0.264 -2.034 7.019 1.00 98.00 121 GLN A C 1
ATOM 996 O O . GLN A 1 121 ? 0.795 -2.388 5.967 1.00 98.00 121 GLN A O 1
ATOM 1001 N N . GLY A 1 122 ? 0.673 -2.490 8.206 1.00 97.69 122 GLY A N 1
ATOM 1002 C CA . GLY A 1 122 ? 1.721 -3.493 8.367 1.00 97.69 122 GLY A CA 1
ATOM 1003 C C . GLY A 1 122 ? 1.379 -4.826 7.699 1.00 97.69 122 GLY A C 1
ATOM 1004 O O . GLY A 1 122 ? 2.229 -5.377 7.000 1.00 97.69 122 GLY A O 1
ATOM 1005 N N . LYS A 1 123 ? 0.143 -5.323 7.868 1.00 97.44 123 LYS A N 1
ATOM 1006 C CA . LYS A 1 123 ? -0.332 -6.548 7.200 1.00 97.44 123 LYS A CA 1
ATOM 1007 C C . LYS A 1 123 ? -0.380 -6.356 5.685 1.00 97.44 123 LYS A C 1
ATOM 1009 O O . LYS A 1 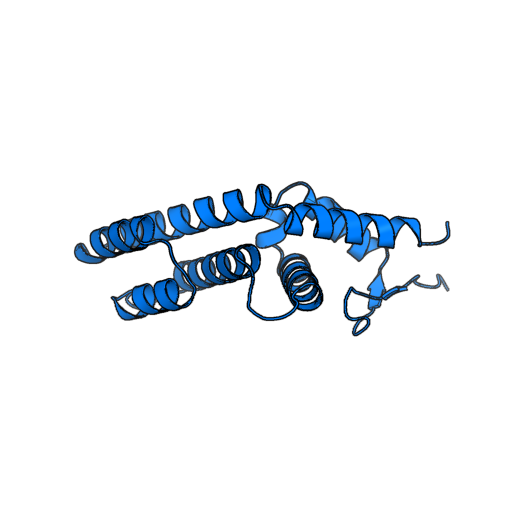123 ? 0.274 -7.116 4.983 1.00 97.44 123 LYS A O 1
ATOM 1014 N N . CYS A 1 124 ? -1.020 -5.291 5.198 1.00 98.00 124 CYS A N 1
ATOM 1015 C CA . CYS A 1 124 ? -1.104 -4.991 3.763 1.00 98.00 124 CYS A CA 1
ATOM 1016 C C . CYS A 1 124 ? 0.283 -4.918 3.111 1.00 98.00 124 CYS A C 1
ATOM 1018 O O . CYS A 1 124 ? 0.528 -5.553 2.091 1.00 98.00 124 CYS A O 1
ATOM 1020 N N . ARG A 1 125 ? 1.234 -4.213 3.740 1.00 97.50 125 ARG A N 1
ATOM 1021 C CA . ARG A 1 125 ? 2.620 -4.136 3.258 1.00 97.50 125 ARG A CA 1
ATOM 1022 C C . ARG A 1 125 ? 3.261 -5.519 3.139 1.00 97.50 125 ARG A C 1
ATOM 1024 O O . ARG A 1 125 ? 3.947 -5.779 2.155 1.00 97.50 125 ARG A O 1
ATOM 1031 N N . ASN A 1 126 ? 3.079 -6.380 4.139 1.00 97.50 126 ASN A N 1
ATOM 1032 C CA . ASN A 1 126 ? 3.670 -7.717 4.136 1.00 97.50 126 ASN A CA 1
ATOM 1033 C C . ASN A 1 126 ? 3.069 -8.597 3.029 1.00 97.50 126 ASN A C 1
ATOM 1035 O O . ASN A 1 126 ? 3.823 -9.286 2.346 1.00 97.50 126 ASN A O 1
ATOM 1039 N N . GLU A 1 127 ? 1.755 -8.527 2.811 1.00 97.50 127 GLU A N 1
ATOM 1040 C CA . GLU A 1 127 ? 1.085 -9.270 1.735 1.00 97.50 127 GLU A CA 1
ATOM 1041 C C . GLU A 1 127 ? 1.516 -8.767 0.348 1.00 97.50 127 GLU A C 1
ATOM 1043 O O . GLU A 1 127 ? 1.896 -9.558 -0.516 1.00 97.50 127 GLU A O 1
ATOM 1048 N N . ILE A 1 128 ? 1.588 -7.444 0.150 1.00 97.62 128 ILE A N 1
ATOM 1049 C CA . ILE A 1 128 ? 2.112 -6.847 -1.090 1.00 97.62 128 ILE A CA 1
ATOM 1050 C C . ILE A 1 128 ? 3.557 -7.305 -1.334 1.00 97.62 128 ILE A C 1
ATOM 1052 O O . ILE A 1 128 ? 3.886 -7.736 -2.438 1.00 97.62 128 ILE A O 1
ATOM 1056 N N . GLN A 1 129 ? 4.415 -7.269 -0.309 1.00 96.38 129 GLN A N 1
ATOM 1057 C CA . GLN A 1 129 ? 5.812 -7.716 -0.384 1.00 96.38 129 GLN A CA 1
ATOM 1058 C C . GLN A 1 129 ? 5.949 -9.195 -0.757 1.00 96.38 129 GLN A C 1
ATOM 1060 O O . GLN A 1 129 ? 6.858 -9.546 -1.516 1.00 96.38 129 GLN A O 1
ATOM 1065 N N . ALA A 1 130 ? 5.079 -10.048 -0.217 1.00 96.19 130 ALA A N 1
ATOM 1066 C CA . ALA A 1 130 ? 5.075 -11.482 -0.480 1.00 96.19 130 ALA A CA 1
ATOM 1067 C C . ALA A 1 130 ? 4.485 -11.840 -1.855 1.00 96.19 130 ALA A C 1
ATOM 1069 O O . ALA A 1 130 ? 4.748 -12.928 -2.369 1.00 96.19 130 ALA A O 1
ATOM 1070 N N . SER A 1 131 ? 3.711 -10.938 -2.461 1.00 96.12 131 SER A N 1
ATOM 1071 C CA . SER A 1 131 ? 3.014 -11.202 -3.716 1.00 96.12 131 SER A CA 1
ATOM 1072 C C . SER A 1 131 ? 3.945 -11.341 -4.925 1.00 96.12 131 SER A C 1
ATOM 1074 O O . SER A 1 131 ? 4.938 -10.621 -5.081 1.00 96.12 131 SER A O 1
ATOM 1076 N N . SER A 1 132 ? 3.572 -12.227 -5.853 1.00 95.06 132 SER A N 1
ATOM 1077 C CA . SER A 1 132 ? 4.233 -12.315 -7.157 1.00 95.06 132 SER A CA 1
ATOM 1078 C C . SER A 1 132 ? 3.999 -11.065 -8.003 1.00 95.06 132 SER A C 1
ATOM 1080 O O . SER A 1 132 ? 4.897 -10.666 -8.737 1.00 95.06 132 SER A O 1
ATOM 1082 N N . ASP A 1 133 ? 2.839 -10.408 -7.879 1.00 94.88 133 ASP A N 1
ATOM 1083 C CA . ASP A 1 133 ? 2.534 -9.210 -8.667 1.00 94.88 133 ASP A CA 1
ATOM 1084 C C . ASP A 1 133 ? 3.514 -8.060 -8.351 1.00 94.88 133 ASP A C 1
ATOM 1086 O O . ASP A 1 133 ? 3.957 -7.368 -9.273 1.00 94.88 133 ASP A O 1
ATOM 1090 N N . PHE A 1 134 ? 3.934 -7.886 -7.088 1.00 95.81 134 PHE A N 1
ATOM 1091 C CA . PHE A 1 134 ? 4.956 -6.892 -6.736 1.00 95.81 134 PHE A CA 1
ATOM 1092 C C . PHE A 1 134 ? 6.351 -7.262 -7.270 1.00 95.81 134 PHE A C 1
ATOM 1094 O O . PHE A 1 134 ? 7.092 -6.399 -7.751 1.00 95.81 134 PHE A O 1
ATOM 1101 N N . GLN A 1 135 ? 6.714 -8.549 -7.243 1.00 95.50 135 GLN A N 1
ATOM 1102 C CA . GLN A 1 135 ? 7.969 -9.015 -7.848 1.00 95.50 135 GLN A CA 1
ATOM 1103 C C . GLN A 1 135 ? 7.973 -8.798 -9.365 1.00 95.50 135 GLN A C 1
ATOM 1105 O O . GLN A 1 135 ? 8.964 -8.331 -9.933 1.00 95.50 135 GLN A O 1
ATOM 1110 N N . ASP A 1 136 ? 6.850 -9.064 -10.025 1.00 95.25 136 ASP A N 1
ATOM 1111 C CA . ASP A 1 136 ? 6.700 -8.842 -11.457 1.00 95.25 136 ASP A CA 1
ATOM 1112 C C . ASP A 1 136 ? 6.732 -7.349 -11.803 1.00 95.25 136 ASP A C 1
ATOM 1114 O O . ASP A 1 136 ? 7.358 -6.971 -12.794 1.00 95.25 136 ASP A O 1
ATOM 1118 N N . PHE A 1 137 ? 6.142 -6.485 -10.970 1.00 94.94 137 PHE A N 1
ATOM 1119 C CA . PHE A 1 137 ? 6.258 -5.029 -11.099 1.00 94.94 137 PHE A CA 1
ATOM 1120 C C . PHE A 1 137 ? 7.723 -4.580 -11.087 1.00 94.94 137 PHE A C 1
ATOM 1122 O O . PHE A 1 137 ? 8.181 -3.894 -12.007 1.00 94.94 137 PHE A O 1
ATOM 1129 N N . ARG A 1 138 ? 8.490 -5.028 -10.088 1.00 94.75 138 ARG A N 1
ATOM 1130 C CA . ARG A 1 138 ? 9.929 -4.757 -9.985 1.00 94.75 138 ARG A CA 1
ATOM 1131 C C . ARG A 1 138 ? 10.688 -5.228 -11.228 1.00 94.75 138 ARG A C 1
ATOM 1133 O O . ARG A 1 138 ? 11.495 -4.475 -11.783 1.00 94.75 138 ARG A O 1
ATOM 1140 N N . ASN A 1 139 ? 10.423 -6.449 -11.689 1.00 94.62 139 ASN A N 1
ATOM 1141 C CA . ASN A 1 139 ? 11.047 -7.004 -12.893 1.00 94.62 139 ASN A CA 1
ATOM 1142 C C . ASN A 1 139 ? 10.691 -6.190 -14.145 1.00 94.62 139 ASN A C 1
ATOM 1144 O O . ASN A 1 139 ? 11.558 -5.910 -14.975 1.00 94.62 139 ASN A O 1
ATOM 1148 N N . ALA A 1 140 ? 9.446 -5.730 -14.254 1.00 92.31 140 ALA A N 1
ATOM 1149 C CA . ALA A 1 140 ? 8.990 -4.918 -15.372 1.00 92.31 140 ALA A CA 1
ATOM 1150 C C . ALA A 1 140 ? 9.672 -3.534 -15.413 1.00 92.31 140 ALA A C 1
ATOM 1152 O O . ALA A 1 140 ? 9.953 -3.020 -16.502 1.00 92.31 140 ALA A O 1
ATOM 1153 N N . ILE A 1 141 ? 9.991 -2.939 -14.256 1.00 90.94 141 ILE A N 1
ATOM 1154 C CA . ILE A 1 141 ? 10.803 -1.711 -14.183 1.00 90.94 141 ILE A CA 1
ATOM 1155 C C . ILE A 1 141 ? 12.245 -1.995 -14.627 1.00 90.94 141 ILE A C 1
ATOM 1157 O O . ILE A 1 141 ? 12.790 -1.264 -15.458 1.00 90.94 141 ILE A O 1
ATOM 1161 N N . LEU A 1 142 ? 12.856 -3.075 -14.129 1.00 90.00 142 LEU A N 1
ATOM 1162 C CA . LEU A 1 142 ? 14.221 -3.462 -14.497 1.00 90.00 142 LEU A CA 1
ATOM 1163 C C . LEU A 1 142 ? 14.366 -3.688 -16.010 1.00 90.00 142 LEU A C 1
ATOM 1165 O O . LEU A 1 142 ? 15.337 -3.246 -16.629 1.00 90.00 142 LEU A O 1
ATOM 1169 N N . ASP A 1 143 ? 13.382 -4.329 -16.632 1.00 89.25 143 ASP A N 1
ATOM 1170 C CA . ASP A 1 143 ? 13.382 -4.553 -18.075 1.00 89.25 143 ASP A CA 1
ATOM 1171 C C . ASP A 1 143 ? 13.248 -3.253 -18.875 1.00 89.25 143 ASP A C 1
ATOM 1173 O O . ASP A 1 143 ? 13.865 -3.122 -19.937 1.00 89.25 143 ASP A O 1
ATOM 1177 N N . LYS A 1 144 ? 12.514 -2.255 -18.365 1.00 84.19 144 LYS A N 1
ATOM 1178 C CA . LYS A 1 144 ? 12.501 -0.908 -18.958 1.00 84.19 144 LYS A CA 1
ATOM 1179 C C . LYS A 1 144 ? 13.883 -0.256 -18.896 1.00 84.19 144 LYS A C 1
ATOM 1181 O O . LYS A 1 144 ? 14.303 0.329 -19.892 1.00 84.19 144 LYS A O 1
ATOM 1186 N N . MET A 1 145 ? 14.616 -0.410 -17.791 1.00 80.12 145 MET A N 1
ATOM 1187 C CA . MET A 1 145 ? 15.982 0.118 -17.666 1.00 80.12 145 MET A CA 1
ATOM 1188 C C . MET A 1 145 ? 16.960 -0.532 -18.648 1.00 80.12 145 MET A C 1
ATOM 1190 O O . MET A 1 145 ? 17.767 0.160 -19.264 1.00 80.12 145 MET A O 1
ATOM 1194 N N . ARG A 1 146 ? 16.876 -1.854 -18.841 1.00 83.88 146 ARG A N 1
ATOM 1195 C CA . ARG A 1 146 ? 17.757 -2.591 -19.770 1.00 83.88 146 ARG A CA 1
ATOM 1196 C C . ARG A 1 146 ? 17.610 -2.152 -21.227 1.00 83.88 146 ARG A C 1
ATOM 1198 O O . ARG A 1 146 ? 18.544 -2.313 -22.005 1.00 83.88 146 ARG A O 1
ATOM 1205 N N . ARG A 1 147 ? 16.444 -1.618 -21.602 1.00 77.81 147 ARG A N 1
ATOM 1206 C CA . ARG A 1 147 ? 16.143 -1.159 -22.968 1.00 77.81 147 ARG A CA 1
ATOM 1207 C C . ARG A 1 147 ? 16.643 0.255 -23.258 1.00 77.81 147 ARG A C 1
ATOM 1209 O O . ARG A 1 147 ? 16.541 0.694 -24.400 1.00 77.81 147 ARG A O 1
ATOM 1216 N N . VAL A 1 148 ? 17.181 0.963 -22.265 1.00 70.00 148 VAL A N 1
ATOM 1217 C CA . VAL A 1 148 ? 17.804 2.275 -22.466 1.00 70.00 148 VAL A CA 1
ATOM 1218 C C . VAL A 1 148 ? 19.150 2.067 -23.167 1.00 70.00 148 VAL A C 1
ATOM 1220 O O . VAL A 1 148 ? 20.035 1.435 -22.585 1.00 70.00 148 VAL A O 1
ATOM 1223 N N . PRO A 1 149 ? 19.347 2.577 -24.399 1.00 65.56 149 PRO A N 1
ATOM 1224 C CA . PRO A 1 149 ? 20.643 2.490 -25.068 1.00 65.56 149 PRO A CA 1
ATOM 1225 C C . PRO A 1 149 ? 21.707 3.171 -24.205 1.00 65.56 149 PRO A C 1
ATOM 1227 O O . PRO A 1 149 ? 21.420 4.237 -23.654 1.00 65.56 149 PRO A O 1
ATOM 1230 N N . LYS A 1 150 ? 22.908 2.594 -24.093 1.00 60.19 150 LYS A N 1
ATOM 1231 C CA . LYS A 1 150 ? 24.040 3.237 -23.404 1.00 60.19 150 LYS A CA 1
ATOM 1232 C C . LYS A 1 150 ? 24.455 4.496 -24.163 1.00 60.19 150 LYS A C 1
ATOM 1234 O O . LYS A 1 150 ? 24.666 4.390 -25.387 1.00 60.19 150 LYS A O 1
#

Radius of gyration: 17.93 Å; chains: 1; bounding box: 42×32×50 Å

Organism: NCBI:txid30044
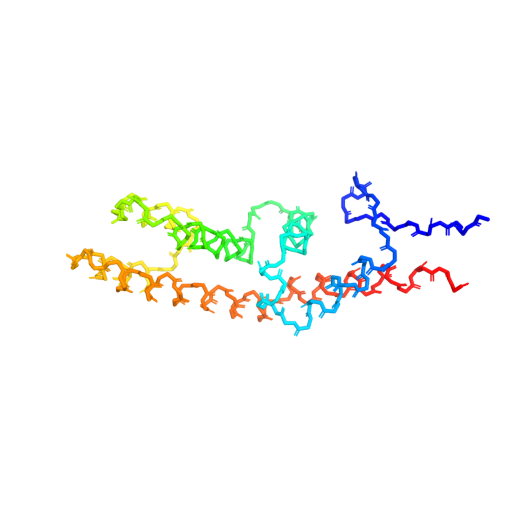
Secondary structure (DSSP, 8-state):
--PPPEEE-TTSSSEEEHHHHHHHHHHTT-HHHHHH-HHHHHHHHHHHHHH-SSSPPHHHHHHHHHHHHHHHHH--SSPP-HHHHHHHHHTT--HHHHHHHHHHHTT--HHHHHHHHHHHHHHHHHHHHH-HHHHHHHHHHHHHHHTS--

pLDDT: mean 90.56, std 8.99, range [47.84, 98.38]

Foldseek 3Di:
DDDFDWFQAPVSPDTDTLVRLVVLLVLLVALVSQLVDPVSLVSLLVLQVVVDPDDRDPLNLLSVLLVLLVVVLPPPPDQDDVVSLVVNVVSPQDPVLSVCLVVQCVVSDPVSNNVSSVVSNVVSSVCNNPDPSSVVSSVVSVVSSVPDDD